Protein AF-A6RD49-F1 (afdb_monomer_lite)

pLDDT: mean 77.17, std 14.94, range [28.48, 92.69]

Secondary structure (DSSP, 8-state):
---------EEE-TTS-EEE-S--S----S----------SS--SSB--EEEEEGGGTEEEE---SEEHHHHHTS---HHHHHHHHHHHHHHHHHHHTTTEEE-S-GGGEEEEEEEETTEEEEEEEEE--GGGEEE--TT--B-SS--S-TTT--HHHHTT--B-HHHHHHHHHHHHHHTT-

Foldseek 3Di:
DDPPDQDQDWAQWPVRDIDRPPDDPDDDDDDDQPPDPPPLPDPLQAAWDFPTARVVVRDTHTDDFDFFLLVVLVDPADPVVNVVQLVSNVSQLVSCVVQQKAQLEARRQKGWHWDDDPVGIDTDHIHGHDCSLIDRAPPPGFQAQALGYDPVQFDPCSVVSHGHGSVRNVSSSVVSVVVSVD

Radius of gyration: 17.36 Å; chains: 1; bounding box: 38×44×42 Å

Structure (mmCIF, N/CA/C/O backbone):
data_AF-A6RD49-F1
#
_entry.id   AF-A6RD49-F1
#
loop_
_atom_site.group_PDB
_atom_site.id
_atom_site.type_symbol
_atom_site.label_atom_id
_atom_site.label_alt_id
_atom_site.label_comp_id
_atom_site.label_asym_id
_atom_site.label_entity_id
_atom_site.label_seq_id
_atom_site.pdbx_PDB_ins_code
_atom_site.Cartn_x
_atom_site.Cartn_y
_atom_site.Cartn_z
_atom_site.occupancy
_atom_site.B_iso_or_equiv
_atom_site.auth_seq_id
_atom_site.auth_comp_id
_atom_site.auth_asym_id
_atom_site.auth_atom_id
_atom_site.pdbx_PDB_model_num
ATOM 1 N N . MET A 1 1 ? 15.664 5.907 16.364 1.00 28.48 1 MET A N 1
ATOM 2 C CA . MET A 1 1 ? 14.551 6.775 16.795 1.00 28.48 1 MET A CA 1
ATOM 3 C C . MET A 1 1 ? 15.019 8.213 16.658 1.00 28.48 1 MET A C 1
ATOM 5 O O . MET A 1 1 ? 15.858 8.626 17.443 1.00 28.48 1 MET A O 1
ATOM 9 N N . SER A 1 2 ? 14.578 8.924 15.618 1.00 32.56 2 SER A N 1
ATOM 10 C CA . SER A 1 2 ? 14.779 10.373 15.499 1.00 32.56 2 SER A CA 1
ATOM 11 C C . SER A 1 2 ? 13.457 11.027 15.876 1.00 32.56 2 SER A C 1
ATOM 13 O O . SER A 1 2 ? 12.439 10.765 15.238 1.00 32.56 2 SER A O 1
ATOM 15 N N . THR A 1 3 ? 13.439 11.796 16.959 1.00 38.47 3 THR A N 1
ATOM 16 C CA . THR A 1 3 ? 12.305 12.655 17.301 1.00 38.47 3 THR A CA 1
ATOM 17 C C . THR A 1 3 ? 12.355 13.855 16.363 1.00 38.47 3 THR A C 1
ATOM 19 O O . THR A 1 3 ? 13.017 14.847 16.665 1.00 38.47 3 THR A O 1
ATOM 22 N N . ALA A 1 4 ? 11.728 13.737 15.191 1.00 44.12 4 ALA A N 1
ATOM 23 C CA . ALA A 1 4 ? 11.610 14.856 14.264 1.00 44.12 4 ALA A CA 1
ATOM 24 C C . ALA A 1 4 ? 10.888 16.021 14.963 1.00 44.12 4 ALA A C 1
ATOM 26 O O . ALA A 1 4 ? 9.855 15.830 15.610 1.00 44.12 4 ALA A O 1
ATOM 27 N N . HIS A 1 5 ? 11.466 17.218 14.867 1.00 45.50 5 HIS A N 1
ATOM 28 C CA . HIS A 1 5 ? 10.909 18.446 15.425 1.00 45.50 5 HIS A CA 1
ATOM 29 C C . HIS A 1 5 ? 9.512 18.696 14.837 1.00 45.50 5 HIS A C 1
ATOM 31 O O . HIS A 1 5 ? 9.370 18.858 13.626 1.00 45.50 5 HIS A O 1
ATOM 37 N N . VAL A 1 6 ? 8.485 18.763 15.688 1.00 51.31 6 VAL A N 1
ATOM 38 C CA . VAL A 1 6 ? 7.162 19.260 15.286 1.00 51.31 6 VAL A CA 1
ATOM 39 C C . VAL A 1 6 ? 7.309 20.754 15.002 1.00 51.31 6 VAL A C 1
ATOM 41 O O . VAL A 1 6 ? 7.510 21.553 15.918 1.00 51.31 6 VAL A O 1
ATOM 44 N N . ASP A 1 7 ? 7.272 21.127 13.727 1.00 60.69 7 ASP A N 1
ATOM 45 C CA . ASP A 1 7 ? 7.274 22.523 13.305 1.00 60.69 7 ASP A CA 1
ATOM 46 C C . ASP A 1 7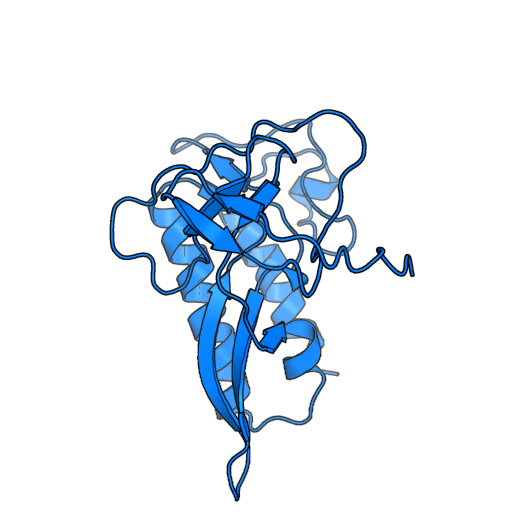 ? 5.850 23.078 13.427 1.00 60.69 7 ASP A C 1
ATOM 48 O O . ASP A 1 7 ? 4.936 22.663 12.717 1.00 60.69 7 ASP A O 1
ATOM 52 N N . SER A 1 8 ? 5.646 24.008 14.359 1.00 58.88 8 SER A N 1
ATOM 53 C CA . SER A 1 8 ? 4.338 24.600 14.654 1.00 58.88 8 SER A CA 1
ATOM 54 C C . SER A 1 8 ? 3.881 25.647 13.631 1.00 58.88 8 SER A C 1
ATOM 56 O O . SER A 1 8 ? 2.818 26.242 13.821 1.00 58.88 8 SER A O 1
ATOM 58 N N . ARG A 1 9 ? 4.661 25.888 12.570 1.00 73.94 9 ARG A N 1
ATOM 59 C CA . ARG A 1 9 ? 4.349 26.852 11.508 1.00 73.94 9 ARG A CA 1
ATOM 60 C C . ARG A 1 9 ? 3.241 26.349 10.583 1.00 73.94 9 ARG A C 1
ATOM 62 O O . ARG A 1 9 ? 3.127 25.156 10.309 1.00 73.94 9 ARG A O 1
ATOM 69 N N . GLU A 1 10 ? 2.457 27.294 10.073 1.00 79.50 10 GLU A N 1
ATOM 70 C CA . GLU A 1 10 ? 1.487 27.041 9.010 1.00 79.50 10 GLU A CA 1
ATOM 71 C C . GLU A 1 10 ? 2.170 27.046 7.639 1.00 79.50 10 GLU A C 1
ATOM 73 O O . GLU A 1 10 ? 3.027 27.884 7.338 1.00 79.50 10 GLU A O 1
ATOM 78 N N . TYR A 1 11 ? 1.763 26.099 6.803 1.00 82.19 11 TYR A N 1
ATOM 79 C CA . TYR A 1 11 ? 2.259 25.890 5.453 1.00 82.19 11 TYR A CA 1
ATOM 80 C C . TYR A 1 11 ? 1.119 25.972 4.451 1.00 82.19 11 TYR A C 1
ATOM 82 O O . TYR A 1 11 ? 0.034 25.467 4.708 1.00 82.19 11 TYR A O 1
ATOM 90 N N . ILE A 1 12 ? 1.382 26.564 3.290 1.00 83.44 12 ILE A N 1
ATOM 91 C CA . ILE A 1 12 ? 0.412 26.647 2.197 1.00 83.44 12 ILE A CA 1
ATOM 92 C C . ILE A 1 12 ? 0.822 25.625 1.142 1.00 83.44 12 ILE A C 1
ATOM 94 O O . ILE A 1 12 ? 1.949 25.690 0.637 1.00 83.44 12 ILE A O 1
ATOM 98 N N . GLY A 1 13 ? -0.066 24.676 0.850 1.00 83.12 13 GLY A N 1
ATOM 99 C CA . GLY A 1 13 ? 0.134 23.722 -0.239 1.00 83.12 13 GLY A CA 1
ATOM 100 C C . GLY A 1 13 ? -0.171 24.326 -1.610 1.00 83.12 13 GLY A C 1
ATOM 101 O O . GLY A 1 13 ? -0.740 25.415 -1.708 1.00 83.12 13 GLY A O 1
ATOM 102 N N . GLU A 1 14 ? 0.175 23.620 -2.684 1.00 85.00 14 GLU A N 1
ATOM 103 C CA . GLU A 1 14 ? -0.130 24.042 -4.060 1.00 85.00 14 GLU A CA 1
ATOM 104 C C . GLU A 1 14 ? -1.629 24.206 -4.311 1.00 85.00 14 GLU A C 1
ATOM 106 O O . GLU A 1 14 ? -2.032 25.068 -5.091 1.00 85.00 14 GLU A O 1
ATOM 111 N N . SER A 1 15 ? -2.471 23.446 -3.606 1.00 83.69 15 SER A N 1
ATOM 112 C CA . SER A 1 15 ? -3.926 23.624 -3.674 1.00 83.69 15 SER A CA 1
ATOM 113 C C . SER A 1 15 ? -4.440 24.908 -3.001 1.00 83.69 15 SER A C 1
ATOM 115 O O . SER A 1 15 ? -5.628 25.212 -3.093 1.00 83.69 15 SER A O 1
ATOM 117 N N . GLY A 1 16 ? -3.578 25.656 -2.301 1.00 84.88 16 GLY A N 1
ATOM 118 C CA . GLY A 1 16 ? -3.944 26.838 -1.514 1.00 84.88 16 GLY A CA 1
ATOM 119 C C . GLY A 1 16 ? -4.483 26.523 -0.113 1.00 84.88 16 GLY A C 1
ATOM 120 O O . GLY A 1 16 ? -4.853 27.439 0.619 1.00 84.88 16 GLY A O 1
ATOM 121 N N . ARG A 1 17 ? -4.527 25.243 0.282 1.00 84.25 17 ARG A N 1
ATOM 122 C CA . ARG A 1 17 ? -4.908 24.813 1.635 1.00 84.25 17 ARG A CA 1
ATOM 123 C C . ARG A 1 17 ? -3.796 25.097 2.646 1.00 84.25 17 ARG A C 1
ATOM 125 O O . ARG A 1 17 ? -2.613 24.966 2.332 1.00 84.25 17 ARG A O 1
ATOM 132 N N . ASN A 1 18 ? -4.202 25.445 3.866 1.00 84.31 18 ASN A N 1
ATOM 133 C CA . ASN A 1 18 ? -3.300 25.634 4.999 1.00 84.31 18 ASN A CA 1
ATOM 134 C C . ASN A 1 18 ? -3.107 24.311 5.747 1.00 84.31 18 ASN A C 1
ATOM 136 O O . ASN A 1 18 ? -4.080 23.629 6.069 1.00 84.31 18 ASN A O 1
ATOM 140 N N . TYR A 1 19 ? -1.859 23.984 6.064 1.00 78.50 19 TYR A N 1
ATOM 141 C CA . TYR A 1 19 ? -1.466 22.787 6.794 1.00 78.50 19 TYR A CA 1
ATOM 142 C C . TYR A 1 19 ? -0.627 23.152 8.007 1.00 78.50 19 TYR A C 1
ATOM 144 O O . TYR A 1 19 ? 0.263 24.000 7.938 1.00 78.50 19 TYR A O 1
ATOM 152 N N . LYS A 1 20 ? -0.862 22.434 9.101 1.00 81.44 20 LYS A N 1
ATOM 153 C CA . LYS A 1 20 ? 0.042 22.373 10.244 1.00 81.44 20 LYS A CA 1
ATOM 154 C C . LYS A 1 20 ? 0.641 20.976 10.281 1.00 81.44 20 LYS A C 1
ATOM 156 O O . LYS A 1 20 ? -0.092 19.991 10.241 1.00 81.44 20 LYS A O 1
ATOM 161 N N . ILE A 1 21 ? 1.966 20.883 10.314 1.00 75.00 21 ILE A N 1
ATOM 162 C CA . ILE A 1 21 ? 2.641 19.585 10.301 1.00 75.00 21 ILE A CA 1
ATOM 163 C C . ILE A 1 21 ? 2.615 19.025 11.720 1.00 75.00 21 ILE A C 1
ATOM 165 O O . ILE A 1 21 ? 3.417 19.406 12.567 1.00 75.00 21 ILE A O 1
ATOM 169 N N . GLU A 1 22 ? 1.679 18.119 11.986 1.00 68.31 22 GLU A N 1
ATOM 170 C CA . GLU A 1 22 ? 1.592 17.445 13.287 1.00 68.31 22 GLU A CA 1
ATOM 171 C C . GLU A 1 22 ? 2.636 16.336 13.428 1.00 68.31 22 GLU A C 1
ATOM 173 O O . GLU A 1 22 ? 3.177 16.115 14.512 1.00 68.31 22 GLU A O 1
ATOM 178 N N . ARG A 1 23 ? 2.945 15.647 12.324 1.00 65.50 23 ARG A N 1
ATOM 179 C CA . ARG A 1 23 ? 3.899 14.540 12.301 1.00 65.50 23 ARG A CA 1
ATOM 180 C C . ARG A 1 23 ? 4.570 14.416 10.939 1.00 65.50 23 ARG A C 1
ATOM 182 O O . ARG A 1 23 ? 3.897 14.327 9.917 1.00 65.50 23 ARG A O 1
ATOM 189 N N . VAL A 1 24 ? 5.898 14.337 10.940 1.00 64.19 24 VAL A N 1
ATOM 190 C CA . VAL A 1 24 ? 6.678 13.916 9.770 1.00 64.19 24 VAL A CA 1
ATOM 191 C C . VAL A 1 24 ? 6.728 12.390 9.777 1.00 64.19 24 VAL A C 1
ATOM 193 O O . VAL A 1 24 ? 7.222 11.791 10.732 1.00 64.19 24 VAL A O 1
ATOM 196 N N . LEU A 1 25 ? 6.153 11.758 8.751 1.00 62.16 25 LEU A N 1
ATOM 197 C CA . LEU A 1 25 ? 6.120 10.295 8.641 1.00 62.16 25 LEU A CA 1
ATOM 198 C C . LEU A 1 25 ? 7.476 9.731 8.198 1.00 62.16 25 LEU A C 1
ATOM 200 O O . LEU A 1 25 ? 7.885 8.681 8.687 1.00 62.16 25 LEU A O 1
ATOM 204 N N . GLN A 1 26 ? 8.172 10.453 7.318 1.00 61.22 26 GLN A N 1
ATOM 205 C CA . GLN A 1 26 ? 9.466 10.075 6.764 1.00 61.22 26 GLN A CA 1
ATOM 206 C C . GLN A 1 26 ? 10.224 11.326 6.308 1.00 61.22 26 GLN A C 1
ATOM 208 O O . GLN A 1 26 ? 9.621 12.274 5.809 1.00 61.22 26 GLN A O 1
ATOM 213 N N . GLU A 1 27 ? 11.539 11.328 6.512 1.00 62.22 27 GLU A N 1
ATOM 214 C CA . GLU A 1 27 ? 12.449 12.401 6.111 1.00 62.22 27 GLU A CA 1
ATOM 215 C C . GLU A 1 27 ? 13.650 11.768 5.399 1.00 62.22 27 GLU A C 1
ATOM 217 O O . GLU A 1 27 ? 14.355 10.945 5.988 1.00 62.22 27 GLU A O 1
ATOM 222 N N . GLU A 1 28 ? 13.875 12.130 4.135 1.00 61.69 28 GLU A N 1
ATOM 223 C CA . GLU A 1 28 ? 15.059 11.724 3.372 1.00 61.69 28 GLU A CA 1
ATOM 224 C C . GLU A 1 28 ? 16.000 12.917 3.189 1.00 61.69 28 GLU A C 1
ATOM 226 O O . GLU A 1 28 ? 15.583 14.009 2.805 1.00 61.69 28 GLU A O 1
ATOM 231 N N . THR A 1 29 ? 17.291 12.716 3.462 1.00 55.09 29 THR A N 1
ATOM 232 C CA . THR A 1 29 ? 18.288 13.797 3.497 1.00 55.09 29 THR A CA 1
ATOM 233 C C . THR A 1 29 ? 19.164 13.898 2.242 1.00 55.09 29 THR A C 1
ATOM 235 O O . THR A 1 29 ? 19.955 14.835 2.146 1.00 55.09 29 THR A O 1
ATOM 238 N N . LEU A 1 30 ? 19.052 12.985 1.263 1.00 48.94 30 LEU A N 1
ATOM 239 C CA . LEU A 1 30 ? 19.937 12.919 0.083 1.00 48.94 30 LEU A CA 1
ATOM 240 C C . LEU A 1 30 ? 19.276 12.246 -1.135 1.00 48.94 30 LEU A C 1
ATOM 242 O O . LEU A 1 30 ? 18.608 11.232 -0.961 1.00 48.94 30 LEU A O 1
ATOM 246 N N . PRO A 1 31 ? 19.699 12.634 -2.358 1.00 45.44 31 PRO A N 1
ATOM 247 C CA . PRO A 1 31 ? 19.039 13.661 -3.172 1.00 45.44 31 PRO A CA 1
ATOM 248 C C . PRO A 1 31 ? 17.574 13.294 -3.492 1.00 45.44 31 PRO A C 1
ATOM 250 O O . PRO A 1 31 ? 17.230 12.116 -3.440 1.00 45.44 31 PRO A O 1
ATOM 253 N N . PRO A 1 32 ? 16.716 14.264 -3.872 1.00 46.12 32 PRO A N 1
ATOM 254 C CA . PRO A 1 32 ? 15.314 13.990 -4.168 1.00 46.12 32 PRO A CA 1
ATOM 255 C C . PRO A 1 32 ? 15.218 12.927 -5.263 1.00 46.12 32 PRO A C 1
ATOM 257 O O . PRO A 1 32 ? 15.536 13.170 -6.430 1.00 46.12 32 PRO A O 1
ATOM 260 N N . ARG A 1 33 ? 14.798 11.721 -4.875 1.00 47.44 33 ARG A N 1
ATOM 261 C CA . ARG A 1 33 ? 14.311 10.734 -5.828 1.00 47.44 33 ARG A CA 1
ATOM 262 C C . ARG A 1 33 ? 13.125 11.370 -6.542 1.00 47.44 33 ARG A C 1
ATOM 264 O O . ARG A 1 33 ? 12.324 12.074 -5.928 1.00 47.44 33 ARG A O 1
ATOM 271 N N . TRP A 1 34 ? 13.035 11.170 -7.852 1.00 39.25 34 TRP A N 1
ATOM 272 C CA . TRP A 1 34 ? 11.869 11.601 -8.612 1.00 39.25 34 TRP A CA 1
ATOM 273 C C . TRP A 1 34 ? 10.665 10.788 -8.132 1.00 39.25 34 TRP A C 1
ATOM 275 O O . TRP A 1 34 ? 10.422 9.691 -8.624 1.00 39.25 34 TRP A O 1
ATOM 285 N N . VAL A 1 35 ? 9.926 11.311 -7.155 1.00 44.25 35 VAL A N 1
ATOM 286 C CA . VAL A 1 35 ? 8.632 10.761 -6.748 1.00 44.25 35 VAL A CA 1
ATOM 287 C C . VAL A 1 35 ? 7.611 11.264 -7.762 1.00 44.25 35 VAL A C 1
ATOM 289 O O . VAL A 1 35 ? 6.960 12.293 -7.590 1.00 44.25 35 VAL A O 1
ATOM 292 N N . GLY A 1 36 ? 7.549 10.575 -8.897 1.00 38.03 36 GLY A N 1
ATOM 293 C CA . GLY A 1 36 ? 6.496 10.776 -9.877 1.00 38.03 36 GLY A CA 1
ATOM 294 C C . GLY A 1 36 ? 5.241 10.074 -9.386 1.00 38.03 36 GLY A C 1
ATOM 295 O O . GLY A 1 36 ? 5.160 8.851 -9.451 1.00 38.03 36 GLY A O 1
ATOM 296 N N . LEU A 1 37 ? 4.249 10.829 -8.909 1.00 41.22 37 LEU A N 1
ATOM 297 C CA . LEU A 1 37 ? 2.921 10.267 -8.699 1.00 41.22 37 LEU A CA 1
ATOM 298 C C . LEU A 1 37 ? 2.313 10.030 -10.089 1.00 41.22 37 LEU A C 1
ATOM 300 O O . LEU A 1 37 ? 1.744 10.941 -10.696 1.00 41.22 37 LEU A O 1
ATOM 304 N N . ALA A 1 38 ? 2.465 8.821 -10.631 1.00 42.47 38 ALA A N 1
ATOM 305 C CA . ALA A 1 38 ? 1.617 8.396 -11.731 1.00 42.47 38 ALA A CA 1
ATOM 306 C C . ALA A 1 38 ? 0.175 8.550 -11.228 1.00 42.47 38 ALA A C 1
ATOM 308 O O . ALA A 1 38 ? -0.192 7.961 -10.210 1.00 42.47 38 ALA A O 1
ATOM 309 N N . ARG A 1 39 ? -0.634 9.406 -11.868 1.00 45.94 39 ARG A N 1
ATOM 310 C CA . ARG A 1 39 ? -2.074 9.431 -11.586 1.00 45.94 39 ARG A CA 1
ATOM 311 C C . ARG A 1 39 ? -2.580 8.031 -11.894 1.00 45.94 39 ARG A C 1
ATOM 313 O O . ARG A 1 39 ? -2.739 7.707 -13.071 1.00 45.94 39 ARG A O 1
ATOM 320 N N . LEU A 1 40 ? -2.807 7.225 -10.856 1.00 53.50 40 LEU A N 1
ATOM 321 C CA . LEU A 1 40 ? -3.528 5.968 -10.991 1.00 53.50 40 LEU A CA 1
ATOM 322 C C . LEU A 1 40 ? -4.814 6.300 -11.748 1.00 53.50 40 LEU A C 1
ATOM 324 O O . LEU A 1 40 ? -5.587 7.173 -11.342 1.00 53.50 40 LEU A O 1
ATOM 328 N N . ARG A 1 41 ? -4.975 5.714 -12.935 1.00 48.16 41 ARG A N 1
ATOM 329 C CA . ARG A 1 41 ? -6.130 5.989 -13.785 1.00 48.16 41 ARG A CA 1
ATOM 330 C C . ARG A 1 41 ? -7.335 5.288 -13.166 1.00 48.16 41 ARG A C 1
ATOM 332 O O . ARG A 1 41 ? -7.504 4.091 -13.345 1.00 48.16 41 ARG A O 1
ATOM 339 N N . GLY A 1 42 ? -8.163 6.040 -12.445 1.00 51.75 42 GLY A N 1
ATOM 340 C CA . GLY A 1 42 ? -9.376 5.534 -11.799 1.00 51.75 42 GLY A CA 1
ATOM 341 C C . GLY A 1 42 ? -9.449 5.900 -10.319 1.00 51.75 42 GLY A C 1
ATOM 342 O O . GLY A 1 42 ? -8.543 6.516 -9.762 1.00 51.75 42 GLY A O 1
ATOM 343 N N . SER A 1 43 ? -10.558 5.547 -9.679 1.00 57.88 43 SER A N 1
ATOM 344 C CA . SER A 1 43 ? -10.726 5.667 -8.234 1.00 57.88 43 SER A CA 1
ATOM 345 C C . SER A 1 43 ? -9.915 4.571 -7.533 1.00 57.88 43 SER A C 1
ATOM 347 O O . SER A 1 43 ? -10.433 3.482 -7.295 1.00 57.88 43 SER A O 1
ATOM 349 N N . ALA A 1 44 ? -8.638 4.834 -7.256 1.00 68.94 44 ALA A N 1
ATOM 350 C CA . ALA A 1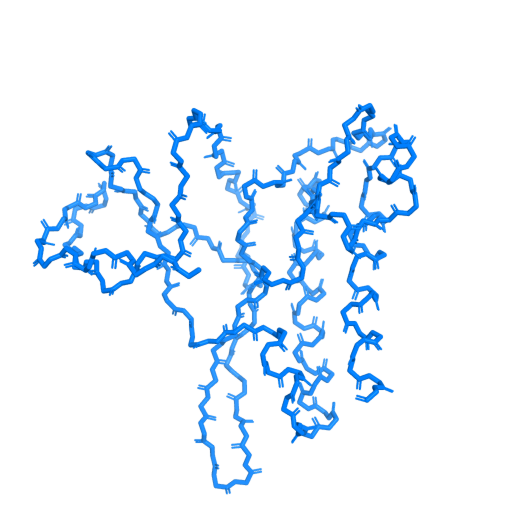 44 ? -7.827 3.969 -6.404 1.00 68.94 44 ALA A CA 1
ATOM 351 C C . ALA A 1 44 ? -8.321 4.116 -4.959 1.00 68.94 44 ALA A C 1
ATOM 353 O O . ALA A 1 44 ? -8.158 5.172 -4.344 1.00 68.94 44 ALA A O 1
ATOM 354 N N . TYR A 1 45 ? -9.001 3.092 -4.446 1.00 83.25 45 TYR A N 1
ATOM 355 C CA . TYR A 1 45 ? -9.575 3.120 -3.098 1.00 83.25 45 TYR A CA 1
ATOM 356 C C . TYR A 1 45 ? -8.615 2.523 -2.067 1.00 83.25 45 TYR A C 1
ATOM 358 O O . TYR A 1 45 ? -8.666 2.900 -0.892 1.00 83.25 45 TYR A O 1
ATOM 366 N N . HIS A 1 46 ? -7.717 1.641 -2.516 1.00 89.31 46 HIS A N 1
ATOM 367 C CA . HIS A 1 46 ? -6.787 0.892 -1.676 1.00 89.31 46 HIS A CA 1
ATOM 368 C C . HIS A 1 46 ? -5.336 1.344 -1.866 1.00 89.31 46 HIS A C 1
ATOM 370 O O . HIS A 1 46 ? -4.432 0.714 -1.322 1.00 89.31 46 HIS A O 1
ATOM 376 N N . VAL A 1 47 ? -5.097 2.445 -2.587 1.00 86.44 47 VAL A N 1
ATOM 377 C CA . VAL A 1 47 ? -3.792 3.113 -2.679 1.00 86.44 47 VAL A CA 1
ATOM 378 C C . VAL A 1 47 ? -3.894 4.537 -2.134 1.00 86.44 47 VAL A C 1
ATOM 380 O O . VAL A 1 47 ? -4.783 5.307 -2.495 1.00 86.44 47 VAL A O 1
ATOM 383 N N . ARG A 1 48 ? -2.969 4.905 -1.248 1.00 85.06 48 ARG A N 1
ATOM 384 C CA . ARG A 1 48 ? -2.901 6.213 -0.598 1.00 85.06 48 ARG A CA 1
ATOM 385 C C . ARG A 1 48 ? -2.273 7.226 -1.550 1.00 85.06 48 ARG A C 1
ATOM 387 O O . ARG A 1 48 ? -1.061 7.241 -1.761 1.00 85.06 48 ARG A O 1
ATOM 394 N N . LEU A 1 49 ? -3.106 8.097 -2.106 1.00 80.81 49 LEU A N 1
ATOM 395 C CA . LEU A 1 49 ? -2.672 9.147 -3.023 1.00 80.81 49 LEU A CA 1
A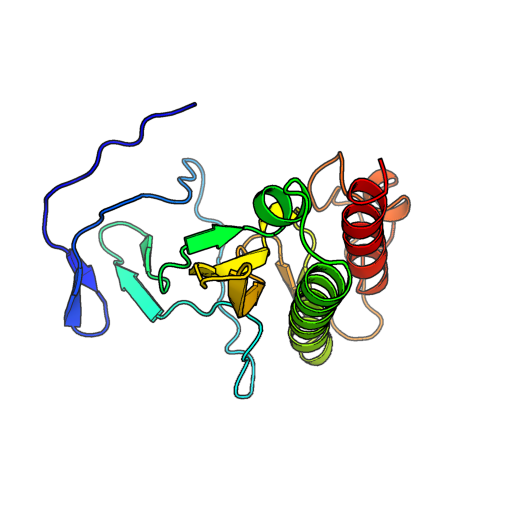TOM 396 C C . LEU A 1 49 ? -2.240 10.417 -2.284 1.00 80.81 49 LEU A C 1
ATOM 398 O O . LEU A 1 49 ? -2.792 10.782 -1.242 1.00 80.81 49 LEU A O 1
ATOM 402 N N . CYS A 1 50 ? -1.262 11.112 -2.865 1.00 80.88 50 CYS A N 1
ATOM 403 C CA . CYS A 1 50 ? -0.869 12.441 -2.419 1.00 80.88 50 CYS A CA 1
ATOM 404 C C . CYS A 1 50 ? -2.025 13.428 -2.639 1.00 80.88 50 CYS A C 1
ATOM 406 O O . CYS A 1 50 ? -2.610 13.489 -3.720 1.00 80.88 50 CYS A O 1
ATOM 408 N N . GLN A 1 51 ? -2.362 14.179 -1.593 1.00 82.88 51 GLN A N 1
ATOM 409 C CA . GLN A 1 51 ? -3.460 15.145 -1.567 1.00 82.88 51 GLN A CA 1
ATOM 410 C C . GLN A 1 51 ? -3.011 16.554 -1.961 1.00 82.88 51 GLN A C 1
ATOM 412 O O . GLN A 1 51 ? -3.829 17.352 -2.422 1.00 82.88 51 GLN A O 1
ATOM 417 N N . ASP A 1 52 ? -1.739 16.879 -1.727 1.00 82.56 52 ASP A N 1
ATOM 418 C CA . ASP A 1 52 ? -1.156 18.191 -1.999 1.00 82.56 52 ASP A CA 1
ATOM 419 C C . ASP A 1 52 ? 0.372 18.137 -1.931 1.00 82.56 52 ASP A C 1
ATOM 421 O O . ASP A 1 52 ? 0.940 17.200 -1.374 1.00 82.56 52 ASP A O 1
ATOM 425 N N . THR A 1 53 ? 1.050 19.173 -2.408 1.00 85.62 53 THR A N 1
ATOM 426 C CA . THR A 1 53 ? 2.490 19.343 -2.187 1.00 85.62 53 THR A CA 1
ATOM 427 C C . THR A 1 53 ? 2.768 20.675 -1.499 1.00 85.62 53 THR A C 1
ATOM 429 O O . THR A 1 53 ? 2.011 21.633 -1.635 1.00 85.62 53 THR A O 1
ATOM 432 N N . ILE A 1 54 ? 3.861 20.752 -0.739 1.00 82.31 54 ILE A N 1
ATOM 433 C CA . ILE A 1 54 ? 4.405 21.994 -0.178 1.00 82.31 54 ILE A CA 1
ATOM 434 C C . ILE A 1 54 ? 5.806 22.176 -0.786 1.00 82.31 54 ILE A C 1
ATOM 436 O O . ILE A 1 54 ? 6.806 21.757 -0.188 1.00 82.31 54 ILE A O 1
ATOM 440 N N . PRO A 1 55 ? 5.917 22.804 -1.976 1.00 78.69 55 PRO A N 1
ATOM 441 C CA . PRO A 1 55 ? 7.170 22.873 -2.731 1.00 78.69 55 PRO A CA 1
ATOM 442 C C . PRO A 1 55 ? 8.304 23.558 -1.967 1.00 78.69 55 PRO A C 1
ATOM 444 O O . PRO A 1 55 ? 9.449 23.126 -2.033 1.00 78.69 55 PRO A O 1
ATOM 447 N N . LYS A 1 56 ? 7.986 24.579 -1.154 1.00 78.12 56 LYS A N 1
ATOM 448 C CA . LYS A 1 56 ? 8.964 25.297 -0.308 1.00 78.12 56 LYS A CA 1
ATOM 449 C C . LYS A 1 56 ? 9.707 24.393 0.684 1.00 78.12 56 LYS A C 1
ATOM 451 O O . LYS A 1 56 ? 10.726 24.808 1.230 1.00 78.12 56 LYS A O 1
ATOM 456 N N . LYS A 1 57 ? 9.170 23.206 0.962 1.00 74.94 57 LYS A N 1
ATOM 457 C CA . LYS A 1 57 ? 9.735 22.207 1.872 1.00 74.94 57 LYS A CA 1
ATOM 458 C C . LYS A 1 57 ? 10.030 20.880 1.174 1.00 74.94 57 LYS A C 1
ATOM 460 O O . LYS A 1 57 ? 10.394 19.937 1.864 1.00 74.94 57 LYS A O 1
ATOM 465 N N . SER A 1 58 ? 9.857 20.800 -0.150 1.00 78.88 58 SER A N 1
ATOM 466 C CA . SER A 1 58 ? 9.944 19.546 -0.912 1.00 78.88 58 SER A CA 1
ATOM 467 C C . SER A 1 58 ? 9.102 18.428 -0.284 1.00 78.88 58 SER A C 1
ATOM 469 O O . SER A 1 58 ? 9.570 17.306 -0.121 1.00 78.88 58 SER A O 1
ATOM 471 N N . MET A 1 59 ? 7.877 18.757 0.136 1.00 76.81 59 MET A N 1
ATOM 472 C CA . MET A 1 59 ? 7.043 17.869 0.945 1.00 76.81 59 MET A CA 1
ATOM 473 C C . MET A 1 59 ? 5.776 17.456 0.204 1.00 76.81 59 MET A C 1
ATOM 475 O O . MET A 1 59 ? 5.111 18.285 -0.415 1.00 76.81 59 MET A O 1
ATOM 479 N N . PHE A 1 60 ? 5.417 16.182 0.332 1.00 80.69 60 PHE A N 1
ATOM 480 C CA . PHE A 1 60 ? 4.131 15.643 -0.093 1.00 80.69 60 PHE A CA 1
ATOM 481 C C . PHE A 1 60 ? 3.182 15.567 1.101 1.00 80.69 60 PHE A C 1
ATOM 483 O O . PHE A 1 60 ? 3.561 15.132 2.189 1.00 80.69 60 PHE A O 1
ATOM 490 N N . VAL A 1 61 ? 1.939 15.981 0.891 1.00 79.12 61 VAL A N 1
ATOM 491 C CA . VAL A 1 61 ? 0.868 15.910 1.879 1.00 79.12 61 VAL A CA 1
ATOM 492 C C . VAL A 1 61 ? -0.013 14.718 1.552 1.00 79.12 61 VAL A C 1
ATOM 494 O O . VAL A 1 61 ? -0.457 14.541 0.417 1.00 79.12 61 VAL A O 1
ATOM 497 N N . PHE A 1 62 ? -0.294 13.910 2.564 1.00 82.00 62 PHE A N 1
ATOM 498 C CA . PHE A 1 62 ? -1.170 12.752 2.471 1.00 82.00 62 PHE A CA 1
ATOM 499 C C . PHE A 1 62 ? -2.226 12.823 3.570 1.00 82.00 62 PHE A C 1
ATOM 501 O O . PHE A 1 62 ? -1.970 13.368 4.644 1.00 82.00 62 PHE A O 1
ATOM 508 N N . GLU A 1 63 ? -3.389 12.220 3.329 1.00 82.19 63 GLU A N 1
ATOM 509 C CA . GLU A 1 63 ? -4.380 12.001 4.386 1.00 82.19 63 GLU A CA 1
ATOM 510 C C . GLU A 1 63 ? -3.762 11.143 5.495 1.00 82.19 63 GLU A C 1
ATOM 512 O O . GLU A 1 63 ? -3.038 10.191 5.200 1.00 82.19 63 GLU A O 1
ATOM 517 N N . TYR A 1 64 ? -3.983 11.504 6.756 1.00 80.31 64 TYR A N 1
ATOM 518 C CA . TYR A 1 64 ? -3.482 10.749 7.901 1.00 80.31 64 TYR A CA 1
ATOM 519 C C . TYR A 1 64 ? -4.316 9.479 8.108 1.00 80.31 64 TYR A C 1
ATOM 521 O O . TYR A 1 64 ? -5.538 9.536 8.050 1.00 80.31 64 TYR A O 1
ATOM 529 N N . LEU A 1 65 ? -3.655 8.349 8.372 1.00 82.62 65 LEU A N 1
ATOM 530 C CA . LEU A 1 65 ? -4.303 7.100 8.777 1.00 82.62 65 LEU A CA 1
ATOM 531 C C . LEU A 1 65 ? -3.776 6.698 10.156 1.00 82.62 65 LEU A C 1
ATOM 533 O O . LEU A 1 65 ? -2.597 6.907 10.456 1.00 82.62 65 LEU A O 1
ATOM 537 N N . ALA A 1 66 ? -4.660 6.142 10.982 1.00 82.75 66 ALA A N 1
ATOM 538 C CA . ALA A 1 66 ? -4.421 5.934 12.405 1.00 82.75 66 ALA A CA 1
ATOM 539 C C . ALA A 1 66 ? -3.292 4.940 12.722 1.00 82.75 66 ALA A C 1
ATOM 541 O O . ALA A 1 66 ? -2.618 5.089 13.743 1.00 82.75 66 ALA A O 1
ATOM 542 N N . ASP A 1 67 ? -3.092 3.925 11.879 1.00 83.75 67 ASP A N 1
ATOM 543 C CA . ASP A 1 67 ? -2.189 2.810 12.160 1.00 83.75 67 ASP A CA 1
ATOM 544 C C . ASP A 1 67 ? -1.577 2.209 10.876 1.00 83.75 67 ASP A C 1
ATOM 546 O O . ASP A 1 67 ? -1.810 2.686 9.764 1.00 83.75 67 ASP A O 1
ATOM 550 N N . HIS A 1 68 ? -0.775 1.153 11.019 1.00 84.88 68 HIS A N 1
ATOM 551 C CA . HIS A 1 68 ? -0.219 0.366 9.916 1.00 84.88 68 HIS A CA 1
ATOM 552 C C . HIS A 1 68 ? -0.424 -1.135 10.148 1.00 84.88 68 HIS A C 1
ATOM 554 O O . HIS A 1 68 ? -0.470 -1.601 11.288 1.00 84.88 68 HIS A O 1
ATOM 560 N N . VAL A 1 69 ? -0.540 -1.906 9.060 1.00 80.56 69 VAL A N 1
ATOM 561 C CA . VAL A 1 69 ? -0.946 -3.325 9.100 1.00 80.56 69 VAL A CA 1
ATOM 562 C C . VAL A 1 69 ? -0.051 -4.152 10.013 1.00 80.56 69 VAL A C 1
ATOM 564 O O . VAL A 1 69 ? -0.582 -4.914 10.808 1.00 80.56 69 VAL A O 1
ATOM 567 N N . LEU A 1 70 ? 1.274 -3.962 9.974 1.00 77.12 70 LEU A N 1
ATOM 568 C CA . LEU A 1 70 ? 2.204 -4.744 10.800 1.00 77.12 70 LEU A CA 1
ATOM 569 C C . LEU A 1 70 ? 1.941 -4.584 12.307 1.00 77.12 70 LEU A C 1
ATOM 571 O O . LEU A 1 70 ? 2.038 -5.556 13.045 1.00 77.12 70 LEU A O 1
ATOM 575 N N . HIS A 1 71 ? 1.577 -3.385 12.762 1.00 80.19 71 HIS A N 1
ATOM 576 C CA . HIS A 1 71 ? 1.244 -3.150 14.167 1.00 80.19 71 HIS A CA 1
ATOM 577 C C . HIS A 1 71 ? -0.136 -3.709 14.540 1.00 80.19 71 HIS A C 1
ATOM 579 O O . HIS A 1 71 ? -0.346 -4.124 15.677 1.00 80.19 71 HIS A O 1
ATOM 585 N N . LEU A 1 72 ? -1.078 -3.744 13.594 1.00 76.94 72 LEU A N 1
ATOM 586 C CA . LEU A 1 72 ? -2.412 -4.302 13.814 1.00 76.94 72 LEU A CA 1
ATOM 587 C C . LEU A 1 72 ? -2.430 -5.831 13.827 1.00 76.94 72 LEU A C 1
ATOM 589 O O . LEU A 1 72 ? -3.081 -6.388 14.698 1.00 76.94 72 LEU A O 1
ATOM 593 N N . VAL A 1 73 ? -1.715 -6.501 12.920 1.00 70.38 73 VAL A N 1
ATOM 594 C CA . VAL A 1 73 ? -1.649 -7.979 12.889 1.00 70.38 73 VAL A CA 1
ATOM 595 C C . VAL A 1 73 ? -0.853 -8.553 14.063 1.00 70.38 73 VAL A C 1
ATOM 597 O O . VAL A 1 73 ? -1.061 -9.683 14.459 1.00 70.38 73 VAL A O 1
ATOM 600 N N . GLN A 1 74 ? 0.015 -7.755 14.691 1.00 71.94 74 GLN A N 1
ATOM 601 C CA . GLN A 1 74 ? 0.657 -8.127 15.958 1.00 71.94 74 GLN A CA 1
ATOM 602 C C . GLN A 1 74 ? -0.292 -8.068 17.167 1.00 71.94 74 GLN A C 1
ATOM 604 O O . GLN A 1 74 ? 0.093 -8.458 18.269 1.00 71.94 74 GLN A O 1
ATOM 609 N N . LYS A 1 75 ? -1.510 -7.542 16.998 1.00 74.12 75 LYS A N 1
ATOM 610 C CA . LYS A 1 75 ? -2.557 -7.598 18.020 1.00 74.12 75 LYS A CA 1
ATOM 611 C C . LYS A 1 75 ? -3.382 -8.861 17.800 1.00 74.12 75 LYS A C 1
ATOM 613 O O . LYS A 1 75 ? -3.605 -9.260 16.664 1.00 74.12 75 LYS A O 1
ATOM 618 N N . ASP A 1 76 ? -3.897 -9.428 18.887 1.00 79.44 76 ASP A N 1
ATOM 619 C CA . ASP A 1 76 ? -4.815 -10.571 18.850 1.00 79.44 76 ASP A CA 1
ATOM 620 C C . ASP A 1 76 ? -6.185 -10.133 18.294 1.00 79.44 76 ASP A C 1
ATOM 622 O O . ASP A 1 76 ? -7.117 -9.789 19.028 1.00 79.44 76 ASP A O 1
ATOM 626 N N . LEU A 1 77 ? -6.260 -10.000 16.967 1.00 85.06 77 LEU A N 1
ATOM 627 C CA . LEU A 1 77 ? -7.455 -9.599 16.238 1.00 85.06 77 LEU A CA 1
ATOM 628 C C . LEU A 1 77 ? -8.279 -10.830 15.851 1.00 85.06 77 LEU A C 1
ATOM 630 O O . LEU A 1 77 ? -7.723 -11.874 15.509 1.00 85.06 77 LEU A O 1
ATOM 634 N N . PRO A 1 78 ? -9.619 -10.714 15.800 1.00 87.81 78 PRO A N 1
ATOM 635 C CA . PRO A 1 78 ? -10.447 -11.776 1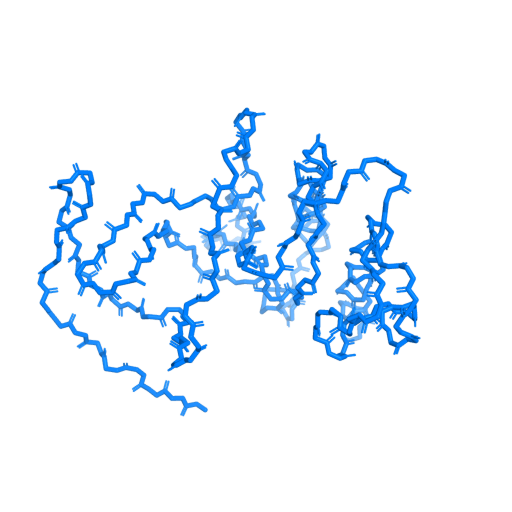5.252 1.00 87.81 78 PRO A CA 1
ATOM 636 C C . PRO A 1 78 ? -9.995 -12.149 13.837 1.00 87.81 78 PRO A C 1
ATOM 638 O O . PRO A 1 78 ? -9.793 -11.270 12.998 1.00 87.81 78 PRO A O 1
ATOM 641 N N . LEU A 1 79 ? -9.922 -13.449 13.544 1.00 86.81 79 LEU A N 1
ATOM 642 C CA . LEU A 1 79 ? -9.457 -13.972 12.253 1.00 86.81 79 LEU A CA 1
ATOM 643 C C . LEU A 1 79 ? -10.138 -13.306 11.044 1.00 86.81 79 LEU A C 1
ATOM 645 O O . LEU A 1 79 ? -9.497 -13.018 10.034 1.00 86.81 79 LEU A O 1
ATOM 649 N N . GLU A 1 80 ? -11.442 -13.045 11.134 1.00 89.06 80 GLU A N 1
ATOM 650 C CA . GLU A 1 80 ? -12.195 -12.389 10.061 1.00 89.06 80 GLU A CA 1
ATOM 651 C C . GLU A 1 80 ? -11.765 -10.929 9.843 1.00 89.06 80 GLU A C 1
ATOM 653 O O . GLU A 1 80 ? -11.726 -10.456 8.704 1.00 89.06 80 GLU A O 1
ATOM 658 N N . THR A 1 81 ? -11.358 -10.232 10.906 1.00 89.38 81 THR A N 1
ATOM 659 C CA . THR A 1 81 ? -10.769 -8.891 10.825 1.00 89.38 81 THR A CA 1
ATOM 660 C C . THR A 1 81 ? -9.414 -8.944 10.132 1.00 89.38 81 THR A C 1
ATOM 662 O O . THR A 1 81 ? -9.183 -8.171 9.200 1.00 89.38 81 THR A O 1
ATOM 665 N N . THR A 1 82 ? -8.545 -9.888 10.504 1.00 87.50 82 THR A N 1
ATOM 666 C CA . THR A 1 82 ? -7.232 -10.036 9.863 1.00 87.50 82 THR A CA 1
ATOM 667 C C . THR A 1 82 ? -7.365 -10.383 8.381 1.00 87.50 82 THR A C 1
ATOM 669 O O . THR A 1 82 ? -6.760 -9.726 7.533 1.00 87.50 82 THR A O 1
ATOM 672 N N . LYS A 1 83 ? -8.253 -11.322 8.024 1.00 88.69 83 LYS A N 1
ATOM 673 C CA . LYS A 1 83 ? -8.564 -11.637 6.618 1.00 88.69 83 LYS A CA 1
ATOM 674 C C . LYS A 1 83 ? -9.049 -10.418 5.844 1.00 88.69 83 LYS A C 1
ATOM 676 O O . LYS A 1 83 ? -8.655 -10.242 4.692 1.00 88.69 83 LYS A O 1
ATOM 681 N N . ARG A 1 84 ? -9.900 -9.580 6.447 1.00 91.69 84 ARG A N 1
ATOM 682 C CA . ARG A 1 84 ? -10.366 -8.340 5.816 1.00 91.69 84 ARG A CA 1
ATOM 683 C C . ARG A 1 84 ? -9.200 -7.395 5.533 1.00 91.69 84 ARG A C 1
ATOM 685 O O . ARG A 1 84 ? -9.088 -6.922 4.406 1.00 91.69 84 ARG A O 1
ATOM 692 N N . ILE A 1 85 ? -8.322 -7.176 6.513 1.00 90.06 85 ILE A N 1
ATOM 693 C CA . ILE A 1 85 ? -7.145 -6.310 6.360 1.00 90.06 85 ILE A CA 1
ATOM 694 C C . ILE A 1 85 ? -6.241 -6.818 5.232 1.00 90.06 85 ILE A C 1
ATOM 696 O O . ILE A 1 85 ? -5.892 -6.058 4.330 1.00 90.06 85 ILE A O 1
ATOM 700 N N . LEU A 1 86 ? -5.906 -8.111 5.245 1.00 89.50 86 LEU A N 1
ATOM 701 C CA . LEU A 1 86 ? -5.050 -8.733 4.233 1.00 89.50 86 LEU A CA 1
ATOM 702 C C . LEU A 1 86 ? -5.684 -8.694 2.834 1.00 89.50 86 LEU A C 1
ATOM 704 O O . LEU A 1 86 ? -4.993 -8.458 1.844 1.00 89.50 86 LEU A O 1
ATOM 708 N N . LYS A 1 87 ? -7.005 -8.876 2.738 1.00 91.94 87 LYS A N 1
ATOM 709 C CA . LYS A 1 87 ? -7.743 -8.770 1.474 1.00 91.94 87 LYS A CA 1
ATOM 710 C C . LYS A 1 87 ? -7.704 -7.354 0.905 1.00 91.94 87 LYS A C 1
ATOM 712 O O . LYS A 1 87 ? -7.499 -7.197 -0.296 1.00 91.94 87 LYS A O 1
ATOM 717 N N . ASP A 1 88 ? -7.899 -6.339 1.739 1.00 92.31 88 ASP A N 1
ATOM 718 C CA . ASP A 1 88 ? -7.867 -4.942 1.298 1.00 92.31 88 ASP A CA 1
ATOM 719 C C . ASP A 1 88 ? -6.434 -4.496 0.949 1.00 92.31 88 ASP A C 1
ATOM 721 O O . ASP A 1 88 ? -6.232 -3.792 -0.039 1.00 92.31 88 ASP A O 1
ATOM 725 N N . ALA A 1 89 ? -5.419 -5.009 1.652 1.00 90.25 89 ALA A N 1
ATOM 726 C CA . ALA A 1 89 ? -4.015 -4.837 1.276 1.00 90.25 89 ALA A CA 1
ATOM 727 C C . ALA A 1 89 ? -3.692 -5.456 -0.104 1.00 90.25 89 ALA A C 1
ATOM 729 O O . ALA A 1 89 ? -3.081 -4.801 -0.949 1.00 90.25 89 ALA A O 1
ATOM 730 N N . LEU A 1 90 ? -4.166 -6.680 -0.383 1.00 91.06 90 LEU A N 1
ATOM 731 C CA . LEU A 1 90 ? -4.030 -7.312 -1.706 1.00 91.06 90 LEU A CA 1
ATOM 732 C C . LEU A 1 90 ? -4.723 -6.519 -2.816 1.00 91.06 90 LEU A C 1
ATOM 734 O O . LEU A 1 90 ? -4.204 -6.454 -3.928 1.00 91.06 90 LEU A O 1
ATOM 738 N N . ARG A 1 91 ? -5.878 -5.905 -2.529 1.00 92.69 91 ARG A N 1
ATOM 739 C CA . ARG A 1 91 ? -6.557 -5.017 -3.484 1.00 92.69 91 ARG A CA 1
ATOM 740 C C . ARG A 1 91 ? -5.700 -3.801 -3.827 1.00 92.69 91 ARG A C 1
ATOM 742 O O . ARG A 1 91 ? -5.644 -3.442 -4.995 1.00 92.69 91 ARG A O 1
ATOM 749 N N . GLY A 1 92 ? -4.985 -3.230 -2.857 1.00 90.12 92 GLY A N 1
ATOM 750 C CA . GLY A 1 92 ? -4.017 -2.158 -3.112 1.00 90.12 92 GLY A CA 1
ATOM 751 C C . GLY A 1 92 ? -2.884 -2.589 -4.048 1.00 90.12 92 GLY A C 1
ATOM 752 O O . GLY A 1 92 ? -2.557 -1.868 -4.986 1.00 90.12 92 GLY A O 1
ATOM 753 N N . ILE A 1 93 ? -2.331 -3.793 -3.849 1.00 90.19 93 ILE A N 1
ATOM 754 C CA . ILE A 1 93 ? -1.318 -4.359 -4.761 1.00 90.19 93 ILE A CA 1
ATOM 755 C C . ILE A 1 93 ? -1.907 -4.553 -6.166 1.00 90.19 93 ILE A C 1
ATOM 757 O O . ILE A 1 93 ? -1.279 -4.172 -7.151 1.00 90.19 93 ILE A O 1
ATOM 761 N N . ALA A 1 94 ? -3.119 -5.106 -6.263 1.00 91.44 94 ALA A N 1
ATOM 762 C CA . ALA A 1 94 ? -3.797 -5.307 -7.541 1.00 91.44 94 ALA A CA 1
ATOM 763 C C . ALA A 1 94 ? -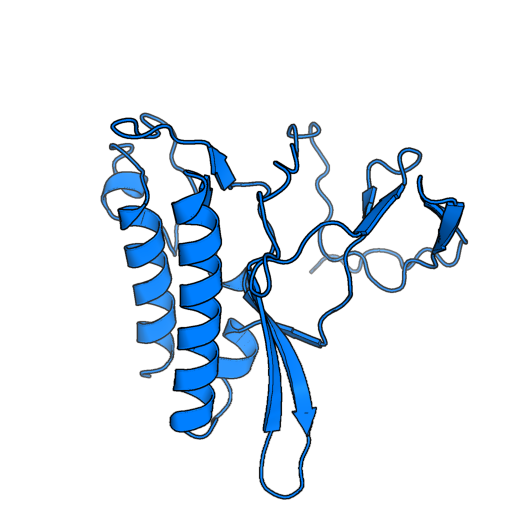4.031 -3.979 -8.287 1.00 91.44 94 ALA A C 1
ATOM 765 O O . ALA A 1 94 ? -3.753 -3.903 -9.478 1.00 91.44 94 ALA A O 1
ATOM 766 N N . GLU A 1 95 ? -4.446 -2.918 -7.584 1.00 90.75 95 GLU A N 1
ATOM 767 C CA . GLU A 1 95 ? -4.631 -1.577 -8.163 1.00 90.75 95 GLU A CA 1
ATOM 768 C C . GLU A 1 95 ? -3.327 -1.005 -8.760 1.00 90.75 95 GLU A C 1
ATOM 770 O O . GLU A 1 95 ? -3.372 -0.354 -9.805 1.00 90.75 95 GLU A O 1
ATOM 775 N N . LEU A 1 96 ? -2.162 -1.262 -8.147 1.00 88.19 96 LEU A N 1
ATOM 776 C CA . LEU A 1 96 ? -0.866 -0.900 -8.741 1.00 88.19 96 LEU A CA 1
ATOM 777 C C . LEU A 1 96 ? -0.528 -1.773 -9.951 1.00 88.19 96 LEU A C 1
ATOM 779 O O . LEU A 1 96 ? -0.101 -1.266 -10.990 1.00 88.19 96 LEU A O 1
ATOM 783 N N . HIS A 1 97 ? -0.740 -3.085 -9.833 1.00 90.38 97 HIS A N 1
ATOM 784 C CA . HIS A 1 97 ? -0.432 -4.046 -10.890 1.00 90.38 97 HIS A CA 1
ATOM 785 C C . HIS A 1 97 ? -1.269 -3.808 -12.147 1.00 90.38 97 HIS A C 1
ATOM 787 O O . HIS A 1 97 ? -0.751 -4.007 -13.245 1.00 90.38 97 HIS A O 1
ATOM 793 N N . ASP A 1 98 ? -2.508 -3.341 -12.018 1.00 90.06 98 ASP A N 1
ATOM 794 C CA . ASP A 1 98 ? -3.368 -2.954 -13.146 1.00 90.06 98 ASP A CA 1
ATOM 795 C C . ASP A 1 98 ? -2.818 -1.752 -13.933 1.00 90.06 98 ASP A C 1
ATOM 797 O O . ASP A 1 98 ? -3.189 -1.538 -15.086 1.00 90.06 98 ASP A O 1
ATOM 801 N N . GLN A 1 99 ? -1.920 -0.974 -13.324 1.00 86.19 99 GLN A N 1
ATOM 802 C CA . GLN A 1 99 ? -1.230 0.163 -13.938 1.00 86.19 99 GLN A CA 1
ATOM 803 C C . GLN A 1 99 ? 0.237 -0.152 -14.251 1.00 86.19 99 GLN A C 1
ATOM 805 O O . GLN A 1 99 ? 1.016 0.766 -14.483 1.00 86.19 99 GLN A O 1
ATOM 810 N N . ASP A 1 100 ? 0.622 -1.433 -14.222 1.00 87.94 100 ASP A N 1
ATOM 811 C CA . ASP A 1 100 ? 1.996 -1.892 -14.445 1.00 87.94 100 ASP A CA 1
ATOM 812 C C . ASP A 1 100 ? 3.020 -1.328 -13.441 1.00 87.94 100 ASP A C 1
ATOM 814 O O . ASP A 1 100 ? 4.226 -1.348 -13.674 1.00 87.94 100 ASP A O 1
ATOM 818 N N . ILE A 1 101 ? 2.551 -0.904 -12.266 1.00 86.62 101 ILE A N 1
ATOM 819 C CA . ILE A 1 101 ? 3.401 -0.431 -11.177 1.00 86.62 101 ILE A CA 1
ATOM 820 C C . ILE A 1 101 ? 3.722 -1.605 -10.250 1.00 86.62 101 ILE A C 1
ATOM 822 O O . ILE A 1 101 ? 2.826 -2.292 -9.763 1.00 86.62 101 ILE A O 1
ATOM 826 N N . VAL A 1 102 ? 5.009 -1.823 -9.988 1.00 85.69 102 VAL A N 1
ATOM 827 C CA . VAL A 1 102 ? 5.512 -2.835 -9.052 1.00 85.69 102 VAL A CA 1
ATOM 828 C C . VAL A 1 102 ? 6.027 -2.150 -7.798 1.00 85.69 102 VAL A C 1
ATOM 830 O O . VAL A 1 102 ? 6.879 -1.259 -7.857 1.00 85.69 102 VAL A O 1
ATOM 833 N N . ASN A 1 103 ? 5.498 -2.580 -6.660 1.00 77.94 103 ASN A N 1
ATOM 834 C CA . ASN A 1 103 ? 5.781 -2.044 -5.345 1.00 77.94 103 ASN A CA 1
ATOM 835 C C . ASN A 1 103 ? 6.946 -2.808 -4.709 1.00 77.94 103 ASN A C 1
ATOM 837 O O . ASN A 1 103 ? 6.768 -3.732 -3.921 1.00 77.94 103 ASN A O 1
ATOM 841 N N . THR A 1 104 ? 8.172 -2.374 -4.997 1.00 70.56 104 THR A N 1
ATOM 842 C CA . THR A 1 104 ? 9.371 -3.046 -4.474 1.00 70.56 104 THR A CA 1
ATOM 843 C C . THR A 1 104 ? 9.635 -2.781 -2.980 1.00 70.56 104 THR A C 1
ATOM 845 O O . THR A 1 104 ? 10.727 -3.057 -2.506 1.00 70.56 104 THR A O 1
ATOM 848 N N . GLY A 1 105 ? 8.678 -2.235 -2.222 1.00 64.31 105 GLY A N 1
ATOM 849 C CA . GLY A 1 105 ? 8.850 -1.726 -0.854 1.00 64.31 105 GLY A CA 1
ATOM 850 C C . GLY A 1 105 ? 8.740 -2.754 0.288 1.00 64.31 105 GLY A C 1
ATOM 851 O O . GLY A 1 105 ? 8.792 -3.967 0.102 1.00 64.31 105 GLY A O 1
ATOM 852 N N . ARG A 1 106 ? 8.611 -2.253 1.527 1.00 66.12 106 ARG A N 1
ATOM 853 C CA . ARG A 1 106 ? 8.413 -3.047 2.764 1.00 66.12 106 ARG A CA 1
ATOM 854 C C . ARG A 1 106 ? 6.935 -3.254 3.090 1.00 66.12 106 ARG A C 1
ATOM 856 O O . ARG A 1 106 ? 6.150 -2.367 2.835 1.00 66.12 106 ARG A O 1
ATOM 863 N N . PRO A 1 107 ? 6.546 -4.275 3.858 1.00 56.44 107 PRO A N 1
ATOM 864 C CA . PRO A 1 107 ? 5.177 -4.448 4.362 1.00 56.44 107 PRO A CA 1
ATOM 865 C C . PRO A 1 107 ? 4.587 -3.329 5.213 1.00 56.44 107 PRO A C 1
ATOM 867 O O . PRO A 1 107 ? 3.369 -3.223 5.322 1.00 56.44 107 PRO A O 1
ATOM 870 N N . THR A 1 108 ? 5.419 -2.495 5.841 1.00 58.19 108 THR A N 1
ATOM 871 C CA . THR A 1 108 ? 4.957 -1.356 6.654 1.00 58.19 108 THR A CA 1
ATOM 872 C C . THR A 1 108 ? 4.262 -0.268 5.830 1.00 58.19 108 THR A C 1
ATOM 874 O O . THR A 1 108 ? 3.769 0.697 6.399 1.00 58.19 108 THR A O 1
ATOM 877 N N . ILE A 1 109 ? 4.216 -0.430 4.508 1.00 74.56 109 ILE A N 1
ATOM 878 C CA . ILE A 1 109 ? 3.573 0.463 3.543 1.00 74.56 109 ILE A CA 1
ATOM 879 C C . ILE A 1 109 ? 2.038 0.455 3.625 1.00 74.56 109 ILE A C 1
ATOM 881 O O . ILE A 1 109 ? 1.407 1.361 3.093 1.00 74.56 109 ILE A O 1
ATOM 885 N N . PHE A 1 110 ? 1.407 -0.545 4.254 1.00 85.50 110 PHE A N 1
ATOM 886 C CA . PHE A 1 110 ? -0.053 -0.581 4.373 1.00 85.50 110 PHE A CA 1
ATOM 887 C C . PHE A 1 110 ? -0.519 0.177 5.611 1.00 85.50 110 PHE A C 1
ATOM 889 O O . PHE A 1 110 ? -0.274 -0.237 6.746 1.00 85.50 110 PHE A O 1
ATOM 896 N N . PHE A 1 111 ? -1.236 1.265 5.378 1.00 87.75 111 PHE A N 1
ATOM 897 C CA . PHE A 1 111 ? -1.853 2.095 6.396 1.00 87.75 111 PHE A CA 1
ATOM 898 C C . PHE A 1 111 ? -3.289 1.647 6.647 1.00 87.75 111 PHE A C 1
ATOM 900 O O . PHE A 1 111 ? -3.989 1.233 5.723 1.00 87.75 111 PHE A O 1
ATOM 907 N N . VAL A 1 112 ? -3.734 1.744 7.894 1.00 88.69 112 VAL A N 1
ATOM 908 C CA . VAL A 1 112 ? -5.072 1.327 8.309 1.00 88.69 112 VAL A CA 1
ATOM 909 C C . VAL A 1 112 ? -5.722 2.438 9.105 1.00 88.69 112 VAL A C 1
ATOM 911 O O . VAL A 1 112 ? -5.103 3.019 9.995 1.00 88.69 112 VAL A O 1
ATOM 914 N N . ASP A 1 113 ? -6.988 2.688 8.806 1.00 89.81 113 ASP A N 1
ATOM 915 C CA . ASP A 1 113 ? -7.855 3.478 9.665 1.00 89.81 113 ASP A CA 1
ATOM 916 C C . ASP A 1 113 ? -8.877 2.564 10.335 1.00 89.81 113 ASP A C 1
ATOM 918 O O . ASP A 1 113 ? -9.434 1.654 9.702 1.00 89.81 113 ASP A O 1
ATOM 922 N N . TRP A 1 114 ? -9.082 2.768 11.630 1.00 89.94 114 TRP A N 1
ATOM 923 C CA . TRP A 1 114 ? -9.928 1.904 12.436 1.00 89.94 114 TRP A CA 1
ATOM 924 C C . TRP A 1 114 ? -10.536 2.651 13.617 1.00 89.94 114 TRP A C 1
ATOM 926 O O . TRP A 1 114 ? -9.962 3.599 14.148 1.00 89.94 114 TRP A O 1
ATOM 936 N N . GLN A 1 115 ? -11.691 2.168 14.067 1.00 88.81 115 GLN A N 1
ATOM 937 C CA . GLN A 1 115 ? -12.366 2.665 15.260 1.00 88.81 115 GLN A CA 1
ATOM 938 C C . GLN A 1 115 ? -12.543 1.549 16.286 1.00 88.81 115 GLN A C 1
ATOM 940 O O . GLN A 1 115 ? -12.874 0.413 15.936 1.00 88.81 115 GLN A O 1
ATOM 945 N N . ALA A 1 116 ? -12.361 1.877 17.564 1.00 86.25 116 ALA A N 1
ATOM 946 C CA . ALA A 1 116 ? -12.720 0.977 18.651 1.00 86.25 116 ALA A CA 1
ATOM 947 C C . ALA A 1 116 ? -14.247 0.836 18.735 1.00 86.25 116 ALA A C 1
ATOM 949 O O . ALA A 1 116 ? -14.979 1.827 18.712 1.00 86.25 116 ALA A O 1
ATOM 950 N N . GLN A 1 117 ? -14.728 -0.394 18.870 1.00 85.88 117 GLN A N 1
ATOM 951 C CA . GLN A 1 117 ? -16.125 -0.714 19.144 1.00 85.88 117 GLN A CA 1
ATOM 952 C C . GLN A 1 117 ? -16.237 -1.517 20.442 1.00 85.88 117 GLN A C 1
ATOM 954 O O . GLN A 1 117 ? -15.237 -1.981 20.985 1.00 85.88 117 GLN A O 1
ATOM 959 N N . LYS A 1 118 ? -17.467 -1.684 20.950 1.00 81.81 118 LYS A N 1
ATOM 960 C CA . LYS A 1 118 ? -17.722 -2.416 22.204 1.00 81.81 118 LYS A CA 1
ATOM 961 C C . LYS A 1 118 ? -17.136 -3.833 22.197 1.00 81.81 118 LYS A C 1
ATOM 963 O O . LYS A 1 118 ? -16.614 -4.250 23.222 1.00 81.81 118 LYS A O 1
ATOM 968 N N . ASP A 1 119 ? -17.158 -4.499 21.042 1.00 77.88 119 ASP A N 1
ATOM 969 C CA . ASP A 1 119 ? -16.747 -5.900 20.889 1.00 77.88 119 ASP A CA 1
ATOM 970 C C . ASP A 1 119 ? -15.564 -6.081 19.915 1.00 77.88 119 ASP A C 1
ATOM 972 O O . ASP A 1 119 ? -15.421 -7.129 19.288 1.00 77.88 119 ASP A O 1
ATOM 976 N N . GLY A 1 120 ? -14.713 -5.060 19.745 1.00 81.69 120 GLY A N 1
ATOM 977 C CA . GLY A 1 120 ? -13.499 -5.176 18.930 1.00 81.69 120 GLY A CA 1
ATOM 978 C C . GLY A 1 120 ? -13.142 -3.906 18.171 1.00 81.69 120 GLY A C 1
ATOM 979 O O . GLY A 1 120 ? -13.245 -2.798 18.696 1.00 81.69 120 GLY A O 1
ATOM 980 N N . ILE A 1 121 ? -12.703 -4.068 16.924 1.00 88.44 121 ILE A N 1
ATOM 981 C CA . ILE A 1 121 ? -12.330 -2.954 16.049 1.00 88.44 121 ILE A CA 1
ATOM 982 C C . ILE A 1 121 ? -13.129 -2.993 14.750 1.00 88.44 121 ILE A C 1
ATOM 984 O O . ILE A 1 121 ? -13.346 -4.054 14.165 1.00 88.44 121 ILE A O 1
ATOM 988 N N . LEU A 1 122 ? -13.533 -1.819 14.277 1.00 89.69 122 LEU A N 1
ATOM 989 C CA . LEU A 1 122 ? -14.051 -1.633 12.932 1.00 89.69 122 LEU A CA 1
ATOM 990 C C . LEU A 1 122 ? -12.929 -1.096 12.055 1.00 89.69 122 LEU A C 1
ATOM 992 O O . LEU A 1 122 ? -12.461 0.016 12.268 1.00 89.69 122 LEU A O 1
ATOM 996 N N . ILE A 1 123 ? -12.539 -1.869 11.046 1.00 91.75 123 ILE A N 1
ATOM 997 C CA . ILE A 1 123 ? -11.659 -1.379 9.984 1.00 91.75 123 ILE A CA 1
ATOM 998 C C . ILE A 1 123 ? -12.479 -0.470 9.071 1.00 91.75 123 ILE A C 1
ATOM 1000 O O . ILE A 1 123 ? -13.533 -0.884 8.580 1.00 91.75 123 ILE A O 1
ATOM 1004 N N . GLU A 1 124 ? -12.019 0.752 8.838 1.00 91.44 124 GLU A N 1
ATOM 1005 C CA . GLU A 1 124 ? -12.665 1.675 7.901 1.00 91.44 124 GLU A CA 1
ATOM 1006 C C . GLU A 1 124 ? -12.054 1.555 6.514 1.00 91.44 124 GLU A C 1
ATOM 1008 O O . GLU A 1 124 ? -12.768 1.356 5.532 1.00 91.44 124 GLU A O 1
ATOM 1013 N N . ARG A 1 125 ? -10.723 1.624 6.446 1.00 90.81 125 ARG A N 1
ATOM 1014 C CA . ARG A 1 125 ? -9.968 1.537 5.198 1.00 90.81 125 ARG A CA 1
ATOM 1015 C C . ARG A 1 125 ? -8.582 0.958 5.439 1.00 90.81 125 ARG A C 1
ATOM 1017 O O . ARG A 1 125 ? -7.984 1.170 6.492 1.00 90.81 125 ARG A O 1
ATOM 1024 N N . VAL A 1 126 ? -8.074 0.272 4.424 1.00 91.25 126 VAL A N 1
ATOM 1025 C CA . VAL A 1 126 ? -6.681 -0.167 4.330 1.00 91.25 126 VAL A CA 1
ATOM 1026 C C . VAL A 1 126 ? -6.137 0.360 3.015 1.00 91.25 126 VAL A C 1
ATOM 1028 O O . VAL A 1 126 ? -6.758 0.162 1.971 1.00 91.25 126 VAL A O 1
ATOM 1031 N N . GLN A 1 127 ? -5.009 1.062 3.069 1.00 90.38 127 GLN A N 1
ATOM 1032 C CA . GLN A 1 127 ? -4.414 1.693 1.899 1.00 90.38 127 GLN A CA 1
ATOM 1033 C C . GLN A 1 127 ? -2.918 1.420 1.812 1.00 90.38 127 GLN A C 1
ATOM 1035 O O . GLN A 1 127 ? -2.170 1.633 2.763 1.00 90.38 127 GLN A O 1
ATOM 1040 N N . LEU A 1 128 ? -2.485 0.994 0.633 1.00 87.75 128 LEU A N 1
ATOM 1041 C CA . LEU A 1 128 ? -1.096 0.885 0.224 1.00 87.75 128 LEU A CA 1
ATOM 1042 C C . LEU A 1 128 ? -0.506 2.287 0.035 1.00 87.75 128 LEU A C 1
ATOM 1044 O O . LEU A 1 128 ? -0.975 3.047 -0.804 1.00 87.75 128 LEU A O 1
ATOM 1048 N N . GLY A 1 129 ? 0.486 2.660 0.832 1.00 82.62 129 GLY A N 1
ATOM 1049 C CA . GLY A 1 129 ? 1.211 3.923 0.713 1.00 82.62 129 GLY A CA 1
ATOM 1050 C C . GLY A 1 129 ? 2.682 3.715 0.374 1.00 82.62 129 GLY A C 1
ATOM 1051 O O . GLY A 1 129 ? 3.073 2.635 -0.050 1.00 82.62 129 GLY A O 1
ATOM 1052 N N . ASP A 1 130 ? 3.476 4.769 0.583 1.00 75.75 130 ASP A N 1
ATOM 1053 C CA . ASP A 1 130 ? 4.944 4.721 0.499 1.00 75.75 130 ASP A CA 1
ATOM 1054 C C . ASP A 1 130 ? 5.452 4.145 -0.845 1.00 75.75 130 ASP A C 1
ATOM 1056 O O . ASP A 1 130 ? 6.196 3.172 -0.940 1.00 75.75 130 ASP A O 1
ATOM 1060 N N . LEU A 1 131 ? 4.969 4.768 -1.928 1.00 75.69 131 LEU A N 1
ATOM 1061 C CA . LEU A 1 131 ? 5.202 4.353 -3.316 1.00 75.69 131 LEU A CA 1
ATOM 1062 C C . LEU A 1 131 ? 6.547 4.838 -3.890 1.00 75.69 131 LEU A C 1
ATOM 1064 O O . LEU A 1 131 ? 6.772 4.744 -5.092 1.00 75.69 131 LEU A O 1
ATOM 1068 N N . GLU A 1 132 ? 7.444 5.385 -3.073 1.00 72.50 132 GLU A N 1
ATOM 1069 C CA . GLU A 1 132 ? 8.712 5.988 -3.522 1.00 72.50 132 GLU A CA 1
ATOM 1070 C C . GLU A 1 132 ? 9.706 4.974 -4.114 1.00 72.50 132 GLU A C 1
ATOM 1072 O O . GLU A 1 132 ? 10.511 5.314 -4.983 1.00 72.50 132 GLU A O 1
ATOM 1077 N N . ASP A 1 133 ? 9.620 3.718 -3.670 1.00 73.00 133 ASP A N 1
ATOM 1078 C CA . ASP A 1 133 ? 10.364 2.580 -4.215 1.00 73.00 133 ASP A CA 1
ATOM 1079 C C . ASP A 1 133 ? 9.567 1.829 -5.299 1.00 73.00 133 ASP A C 1
ATOM 1081 O O . ASP A 1 133 ? 10.028 0.808 -5.822 1.00 73.00 133 ASP A O 1
ATOM 1085 N N . SER A 1 134 ? 8.370 2.308 -5.653 1.00 79.88 134 SER A N 1
ATOM 1086 C CA . SER A 1 134 ? 7.593 1.720 -6.742 1.00 79.88 134 SER A CA 1
ATOM 1087 C C . SER A 1 134 ? 8.166 2.108 -8.099 1.00 79.88 134 SER A C 1
ATOM 1089 O O . SER A 1 134 ? 8.764 3.170 -8.277 1.00 79.88 134 SER A O 1
ATOM 1091 N N . ALA A 1 135 ? 7.975 1.236 -9.080 1.00 82.50 135 ALA A N 1
ATOM 1092 C CA . ALA A 1 135 ? 8.445 1.458 -10.436 1.00 82.50 135 ALA A CA 1
ATOM 1093 C C . ALA A 1 135 ? 7.383 1.041 -11.447 1.00 82.50 135 ALA A C 1
ATOM 1095 O O . ALA A 1 135 ? 6.767 -0.012 -11.301 1.00 82.50 135 ALA A O 1
ATOM 1096 N N . ASP A 1 136 ? 7.218 1.855 -12.484 1.00 85.06 136 ASP A N 1
ATOM 1097 C CA . ASP A 1 136 ? 6.505 1.477 -13.701 1.00 85.06 136 ASP A CA 1
ATOM 1098 C C . ASP A 1 136 ? 7.354 0.436 -14.452 1.00 85.06 136 ASP A C 1
ATOM 1100 O O . ASP A 1 136 ? 8.502 0.702 -14.831 1.00 85.06 136 ASP A O 1
ATOM 1104 N N . ILE A 1 137 ? 6.824 -0.779 -14.578 1.00 84.38 137 ILE A N 1
ATOM 1105 C CA . ILE A 1 137 ? 7.443 -1.901 -15.279 1.00 84.38 137 ILE A CA 1
ATOM 1106 C C . ILE A 1 137 ? 6.503 -2.321 -16.409 1.00 84.38 137 ILE A C 1
ATOM 1108 O O . ILE A 1 137 ? 5.572 -3.094 -16.168 1.00 84.38 137 ILE A O 1
ATOM 1112 N N . PRO A 1 138 ? 6.781 -1.902 -17.656 1.00 84.94 138 PRO A N 1
ATOM 1113 C CA . PRO A 1 138 ? 5.956 -2.258 -18.797 1.00 84.94 138 PRO A CA 1
ATOM 1114 C C . PRO A 1 138 ? 5.762 -3.775 -18.931 1.00 84.94 138 PRO A C 1
ATOM 1116 O O . PRO A 1 138 ? 6.668 -4.547 -18.584 1.00 84.94 138 PRO A O 1
ATOM 1119 N N . PRO A 1 139 ? 4.638 -4.234 -19.508 1.00 86.69 139 PRO A 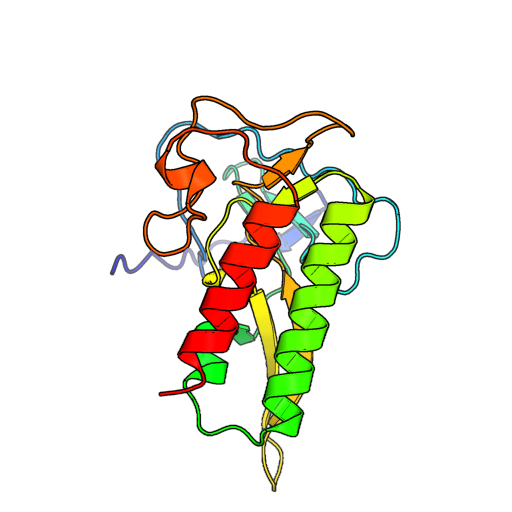N 1
ATOM 1120 C CA . PRO A 1 139 ? 4.381 -5.654 -19.702 1.00 86.69 139 PRO A CA 1
ATOM 1121 C C . PRO A 1 139 ? 5.550 -6.372 -20.391 1.00 86.69 139 PRO A C 1
ATOM 1123 O O . PRO A 1 139 ? 6.091 -5.906 -21.393 1.00 86.69 139 PRO A O 1
ATOM 1126 N N . GLY A 1 140 ? 5.956 -7.517 -19.837 1.00 87.88 140 GLY A N 1
ATOM 1127 C CA . GLY A 1 140 ? 7.097 -8.298 -20.330 1.00 87.88 140 GLY A CA 1
ATOM 1128 C C . GLY A 1 140 ? 8.478 -7.777 -19.911 1.00 87.88 140 GLY A C 1
ATOM 1129 O O . GLY A 1 140 ? 9.480 -8.391 -20.270 1.00 87.88 140 GLY A O 1
ATOM 1130 N N . SER A 1 141 ? 8.548 -6.690 -19.138 1.00 88.81 141 SER A N 1
ATOM 1131 C CA . SER A 1 141 ? 9.797 -6.146 -18.593 1.00 88.81 141 SER A CA 1
ATOM 1132 C C . SER A 1 141 ? 10.010 -6.548 -17.129 1.00 88.81 141 SER A C 1
ATOM 1134 O O . SER A 1 141 ? 9.114 -7.065 -16.459 1.00 88.81 141 SER A O 1
ATOM 1136 N N . ALA A 1 142 ? 11.225 -6.319 -16.629 1.00 87.50 142 ALA A N 1
ATOM 1137 C CA . ALA A 1 142 ? 11.587 -6.520 -15.230 1.00 87.50 142 ALA A CA 1
ATOM 1138 C C . ALA A 1 142 ? 12.710 -5.561 -14.823 1.00 87.50 142 ALA A C 1
ATOM 1140 O O . ALA A 1 142 ? 13.523 -5.149 -15.654 1.00 87.50 142 ALA A O 1
ATOM 1141 N N . ILE A 1 143 ? 12.795 -5.251 -13.532 1.00 83.62 143 ILE A N 1
ATOM 1142 C CA . ILE A 1 143 ? 13.954 -4.558 -12.965 1.00 83.62 143 ILE A CA 1
ATOM 1143 C C . ILE A 1 143 ? 15.077 -5.585 -12.807 1.00 83.62 143 ILE A C 1
ATOM 1145 O O . ILE A 1 143 ? 14.887 -6.612 -12.160 1.00 83.62 143 ILE A O 1
ATOM 1149 N N . ILE A 1 144 ? 16.251 -5.311 -13.377 1.00 81.94 144 ILE A N 1
ATOM 1150 C CA . ILE A 1 144 ? 17.423 -6.199 -13.321 1.00 81.94 144 ILE A CA 1
ATOM 1151 C C . ILE A 1 144 ? 18.612 -5.439 -12.729 1.00 81.94 144 ILE A C 1
ATOM 1153 O O . ILE A 1 144 ? 18.769 -4.237 -12.942 1.00 81.94 144 ILE A O 1
ATOM 1157 N N . GLY A 1 145 ? 19.469 -6.133 -11.974 1.00 71.81 145 GLY A N 1
ATOM 1158 C CA . GLY A 1 145 ? 20.742 -5.582 -11.491 1.00 71.81 145 GLY A CA 1
ATOM 1159 C C . GLY A 1 145 ? 20.637 -4.659 -10.270 1.00 71.81 145 GLY A C 1
ATOM 1160 O O . GLY A 1 145 ? 21.659 -4.367 -9.645 1.00 71.81 145 GLY A O 1
ATOM 1161 N N . LYS A 1 146 ? 19.424 -4.255 -9.870 1.00 72.25 146 LYS A N 1
ATOM 1162 C CA . LYS A 1 146 ? 19.145 -3.512 -8.632 1.00 72.25 146 LYS A CA 1
ATOM 1163 C C . LYS A 1 146 ? 18.641 -4.472 -7.552 1.00 72.25 146 LYS A C 1
ATOM 1165 O O . LYS A 1 146 ? 17.720 -5.243 -7.792 1.00 72.25 146 LYS A O 1
ATOM 1170 N N . GLN A 1 147 ? 19.196 -4.387 -6.341 1.00 65.50 147 GLN A N 1
ATOM 1171 C CA . GLN A 1 147 ? 18.602 -5.031 -5.160 1.00 65.50 147 GLN A CA 1
ATOM 1172 C C . GLN A 1 147 ? 17.443 -4.165 -4.665 1.00 65.50 147 GLN A C 1
ATOM 1174 O O . GLN A 1 147 ? 17.605 -3.365 -3.744 1.00 65.50 147 GLN A O 1
ATOM 1179 N N . ALA A 1 148 ? 16.311 -4.261 -5.357 1.00 66.62 148 ALA A N 1
ATOM 1180 C CA . ALA A 1 148 ? 15.116 -3.496 -5.037 1.00 66.62 148 ALA A CA 1
ATOM 1181 C C . ALA A 1 148 ? 14.542 -3.934 -3.678 1.00 66.62 148 ALA A C 1
ATOM 1183 O O . ALA A 1 148 ? 14.653 -5.099 -3.295 1.00 66.62 148 ALA A O 1
ATOM 1184 N N . GLY A 1 149 ? 13.989 -2.985 -2.928 1.00 69.25 149 GLY A N 1
ATOM 1185 C CA . GLY A 1 149 ? 13.331 -3.252 -1.656 1.00 69.25 149 GLY A CA 1
ATOM 1186 C C . GLY A 1 149 ? 14.204 -3.518 -0.449 1.00 69.25 149 GLY A C 1
ATOM 1187 O O . GLY A 1 149 ? 15.439 -3.497 -0.488 1.00 69.25 149 GLY A O 1
ATOM 1188 N N . ASN A 1 150 ? 13.532 -3.779 0.666 1.00 76.88 150 ASN A N 1
ATOM 1189 C CA . ASN A 1 150 ? 14.178 -4.039 1.941 1.00 76.88 150 ASN A CA 1
ATOM 1190 C C . ASN A 1 150 ? 14.667 -5.493 2.048 1.00 76.88 150 ASN A C 1
ATOM 1192 O O . ASN A 1 150 ? 13.887 -6.401 1.769 1.00 76.88 150 ASN A O 1
ATOM 1196 N N . PRO A 1 151 ? 15.906 -5.732 2.525 1.00 80.12 151 PRO A N 1
ATOM 1197 C CA . PRO A 1 151 ? 16.493 -7.070 2.578 1.00 80.12 151 PRO A CA 1
ATOM 1198 C C . PRO A 1 151 ? 15.640 -8.142 3.267 1.00 80.12 151 PRO A C 1
ATOM 1200 O O . PRO A 1 151 ? 15.656 -9.280 2.827 1.00 80.12 151 PRO A O 1
ATOM 1203 N N . VAL A 1 152 ? 14.880 -7.796 4.310 1.00 82.19 152 VAL A N 1
ATOM 1204 C CA . VAL A 1 152 ? 14.065 -8.765 5.069 1.00 82.19 152 VAL A CA 1
ATOM 1205 C C . VAL A 1 152 ? 12.873 -9.274 4.256 1.00 82.19 152 VAL A C 1
ATOM 1207 O O . VAL A 1 152 ? 12.412 -10.388 4.469 1.00 82.19 152 VAL A O 1
ATOM 1210 N N . TRP A 1 153 ? 12.389 -8.472 3.310 1.00 82.50 153 TRP A N 1
ATOM 1211 C CA . TRP A 1 153 ? 11.122 -8.713 2.617 1.00 82.50 153 TRP A CA 1
ATOM 1212 C C . TRP A 1 153 ? 11.287 -9.058 1.144 1.00 82.50 153 TRP A C 1
ATOM 1214 O O . TRP A 1 153 ? 10.315 -9.357 0.464 1.00 82.50 153 TRP A O 1
ATOM 1224 N N . ARG A 1 154 ? 12.522 -9.014 0.648 1.00 86.31 154 ARG A N 1
ATOM 1225 C CA . ARG A 1 154 ? 12.841 -9.296 -0.746 1.00 86.31 154 ARG A CA 1
ATOM 1226 C C . ARG A 1 154 ? 12.533 -10.738 -1.112 1.00 86.31 154 ARG A C 1
ATOM 1228 O O . ARG A 1 154 ? 12.909 -11.671 -0.402 1.00 86.31 154 ARG A O 1
ATOM 1235 N N . SER A 1 155 ? 12.012 -10.902 -2.318 1.00 88.12 155 SER A N 1
ATOM 1236 C CA . SER A 1 155 ? 11.968 -12.192 -2.990 1.00 88.12 155 SER A CA 1
ATOM 1237 C C . SER A 1 155 ? 13.366 -12.754 -3.297 1.00 88.12 155 SER A C 1
ATOM 1239 O O . SER A 1 155 ? 14.367 -12.017 -3.261 1.00 88.12 155 SER A O 1
ATOM 1241 N N . PRO A 1 156 ? 13.482 -14.066 -3.580 1.00 90.25 156 PRO A N 1
ATOM 1242 C CA . PRO A 1 156 ? 14.755 -14.691 -3.937 1.00 90.25 156 PRO A CA 1
ATOM 1243 C C . PRO A 1 156 ? 15.419 -14.039 -5.157 1.00 90.25 156 PRO A C 1
ATOM 1245 O O . PRO A 1 156 ? 16.627 -13.796 -5.153 1.00 90.25 156 PRO A O 1
ATOM 1248 N N . GLU A 1 157 ? 14.644 -13.688 -6.182 1.00 89.38 157 GLU A N 1
ATOM 1249 C CA . GLU A 1 157 ? 15.147 -13.005 -7.372 1.00 89.38 157 GLU A CA 1
ATOM 1250 C C . GLU A 1 157 ? 15.638 -11.585 -7.062 1.00 89.38 157 GLU A C 1
ATOM 1252 O O . GLU A 1 157 ? 16.708 -11.200 -7.536 1.00 89.38 157 GLU A O 1
ATOM 1257 N N . ALA A 1 158 ? 14.956 -10.840 -6.184 1.00 87.56 158 ALA A N 1
ATOM 1258 C CA . ALA A 1 158 ? 15.421 -9.526 -5.737 1.00 87.56 158 ALA A CA 1
ATOM 1259 C C . ALA A 1 158 ? 16.738 -9.615 -4.940 1.00 87.56 158 ALA A C 1
ATOM 1261 O O . ALA A 1 158 ? 17.607 -8.744 -5.058 1.00 87.56 158 ALA A O 1
ATOM 1262 N N . HIS A 1 159 ? 16.935 -10.690 -4.168 1.00 88.38 159 HIS A N 1
ATOM 1263 C CA . HIS A 1 159 ? 18.213 -10.984 -3.512 1.00 88.38 159 HIS A CA 1
ATOM 1264 C C . HIS A 1 159 ? 19.329 -11.281 -4.516 1.00 88.38 159 HIS A C 1
ATOM 1266 O O . HIS A 1 159 ? 20.428 -10.729 -4.397 1.00 88.38 159 HIS A O 1
ATOM 1272 N N . ALA A 1 160 ? 19.033 -12.109 -5.517 1.00 88.94 160 ALA A N 1
ATOM 1273 C CA . ALA A 1 160 ? 19.971 -12.544 -6.545 1.00 88.94 160 ALA A CA 1
ATOM 1274 C C . ALA A 1 160 ? 20.255 -11.482 -7.624 1.00 88.94 160 ALA A C 1
ATOM 1276 O O . ALA A 1 160 ? 21.020 -11.753 -8.548 1.00 88.94 160 ALA A O 1
ATOM 1277 N N . LYS A 1 161 ? 19.657 -10.283 -7.525 1.00 87.56 161 LYS A N 1
ATOM 1278 C CA . LYS A 1 161 ? 19.683 -9.244 -8.577 1.00 87.56 161 LYS A CA 1
ATOM 1279 C C . LYS A 1 161 ? 19.107 -9.739 -9.915 1.00 87.56 161 LYS A C 1
ATOM 1281 O O . LYS A 1 161 ? 19.473 -9.230 -10.977 1.00 87.56 161 LYS A O 1
ATOM 1286 N N . GLY A 1 162 ? 18.233 -10.740 -9.840 1.00 87.12 162 GLY A N 1
ATOM 1287 C CA . GLY A 1 162 ? 17.475 -11.286 -10.953 1.00 87.12 162 GLY A CA 1
ATOM 1288 C C . GLY A 1 162 ? 16.316 -10.374 -11.372 1.00 87.12 162 GLY A C 1
ATOM 1289 O O . GLY A 1 162 ? 16.227 -9.236 -10.910 1.00 87.12 162 GLY A O 1
ATOM 1290 N N . PRO A 1 163 ? 15.441 -10.854 -12.268 1.00 89.56 163 PRO A N 1
ATOM 1291 C CA . PRO A 1 163 ? 14.327 -10.073 -12.793 1.00 89.56 163 PRO A CA 1
ATOM 1292 C C . PRO A 1 163 ? 13.229 -9.883 -11.738 1.00 89.56 163 PRO A C 1
ATOM 1294 O O . PRO A 1 163 ? 12.512 -10.825 -11.419 1.00 89.56 163 PRO A O 1
ATOM 1297 N N . VAL A 1 164 ? 13.081 -8.659 -11.229 1.00 89.31 164 VAL A N 1
ATOM 1298 C CA . VAL A 1 164 ? 12.026 -8.266 -10.279 1.00 89.31 164 VAL A CA 1
ATOM 1299 C C . VAL A 1 164 ? 10.820 -7.703 -11.032 1.00 89.31 164 VAL A C 1
ATOM 1301 O O . VAL A 1 164 ? 10.970 -6.814 -11.876 1.00 89.31 164 VAL A O 1
ATOM 1304 N N . ASN A 1 165 ? 9.629 -8.224 -10.730 1.00 90.00 165 ASN A N 1
ATOM 1305 C CA . ASN A 1 165 ? 8.350 -7.847 -11.340 1.00 90.00 165 ASN A CA 1
ATOM 1306 C C . ASN A 1 165 ? 7.169 -8.134 -10.382 1.00 90.00 165 ASN A C 1
ATOM 1308 O O . ASN A 1 165 ? 7.380 -8.414 -9.206 1.00 90.00 165 ASN A O 1
ATOM 1312 N N . LYS A 1 166 ? 5.922 -8.062 -10.871 1.00 91.62 166 LYS A N 1
ATOM 1313 C CA . LYS A 1 166 ? 4.681 -8.246 -10.085 1.00 91.62 166 LYS A CA 1
ATOM 1314 C C . LYS A 1 166 ? 4.709 -9.457 -9.116 1.00 91.62 166 LYS A C 1
ATOM 1316 O O . LYS A 1 166 ? 4.352 -9.280 -7.953 1.00 91.62 166 LYS A O 1
ATOM 1321 N N . PRO A 1 167 ? 5.159 -10.666 -9.519 1.00 92.06 167 PRO A N 1
ATOM 1322 C CA . PRO A 1 167 ? 5.389 -11.794 -8.608 1.00 92.06 167 PRO A CA 1
ATOM 1323 C C . PRO A 1 167 ? 6.219 -11.501 -7.350 1.00 92.06 167 PRO A C 1
ATOM 1325 O O . PRO A 1 167 ? 5.934 -12.067 -6.294 1.00 92.06 167 PRO A O 1
ATOM 1328 N N . SER A 1 168 ? 7.215 -10.619 -7.433 1.00 89.88 168 SER A N 1
ATOM 1329 C CA . SER A 1 168 ? 8.057 -10.254 -6.292 1.00 89.88 168 SER A CA 1
ATOM 1330 C C . SER A 1 168 ? 7.257 -9.532 -5.198 1.00 89.88 168 SER A C 1
ATOM 1332 O O . SER A 1 168 ? 7.497 -9.763 -4.010 1.00 89.88 168 SER A O 1
ATOM 1334 N N . ASP A 1 169 ? 6.254 -8.728 -5.567 1.00 88.88 169 ASP A N 1
ATOM 1335 C CA . ASP A 1 169 ? 5.340 -8.088 -4.608 1.00 88.88 169 ASP A CA 1
ATOM 1336 C C . ASP A 1 169 ? 4.469 -9.127 -3.900 1.00 88.88 169 ASP A C 1
ATOM 1338 O O . ASP A 1 169 ? 4.266 -9.051 -2.689 1.00 88.88 169 ASP A O 1
ATOM 1342 N N . ILE A 1 170 ? 3.992 -10.138 -4.636 1.00 91.19 170 ILE A N 1
ATOM 1343 C CA . ILE A 1 170 ? 3.183 -11.231 -4.077 1.00 91.19 170 ILE A CA 1
ATOM 1344 C C . ILE A 1 170 ? 4.001 -12.062 -3.087 1.00 91.19 170 ILE A C 1
ATOM 1346 O O . ILE A 1 170 ? 3.501 -12.408 -2.017 1.00 91.19 170 ILE A O 1
ATOM 1350 N N . PHE A 1 171 ? 5.270 -12.338 -3.400 1.00 89.94 171 PHE A N 1
ATOM 1351 C CA . PHE A 1 171 ? 6.181 -12.983 -2.457 1.00 89.94 171 PHE A CA 1
ATOM 1352 C C . PHE A 1 171 ? 6.345 -12.145 -1.185 1.00 89.94 171 PHE A C 1
ATOM 1354 O O . PHE A 1 171 ? 6.196 -12.655 -0.075 1.00 89.94 171 PHE A O 1
ATOM 1361 N N . SER A 1 172 ? 6.607 -10.846 -1.349 1.00 86.62 172 SER A N 1
ATOM 1362 C CA . SER A 1 172 ? 6.805 -9.918 -0.231 1.00 86.62 172 SER A CA 1
ATOM 1363 C C . SER A 1 172 ? 5.550 -9.829 0.645 1.00 86.62 172 SER A C 1
ATOM 1365 O O . SER A 1 172 ? 5.646 -9.800 1.870 1.00 86.62 172 SER A O 1
ATOM 1367 N N . PHE A 1 173 ? 4.364 -9.863 0.030 1.00 87.12 173 PHE A N 1
ATOM 1368 C CA . PHE A 1 173 ? 3.081 -9.923 0.724 1.00 87.12 173 PHE A CA 1
ATOM 1369 C C . PHE A 1 173 ? 2.885 -11.239 1.494 1.00 87.12 173 PHE A C 1
ATOM 1371 O O . PHE A 1 173 ? 2.433 -11.220 2.637 1.00 87.12 173 PHE A O 1
ATOM 1378 N N . ALA A 1 174 ? 3.265 -12.385 0.924 1.00 87.69 174 ALA A N 1
ATOM 1379 C CA . ALA A 1 174 ? 3.147 -13.684 1.595 1.00 87.69 174 ALA A CA 1
ATOM 1380 C C . ALA A 1 174 ? 3.974 -13.765 2.894 1.00 87.69 174 ALA A C 1
ATOM 1382 O O . ALA A 1 174 ? 3.563 -14.423 3.855 1.00 87.69 174 ALA A O 1
ATOM 1383 N N . LEU A 1 175 ? 5.106 -13.054 2.961 1.00 85.62 175 LEU A N 1
ATOM 1384 C CA . LEU A 1 175 ? 5.883 -12.918 4.196 1.00 85.62 175 LEU A CA 1
ATOM 1385 C C . LEU A 1 175 ? 5.104 -12.183 5.298 1.00 85.62 175 LEU A C 1
ATOM 1387 O O . LEU A 1 175 ? 5.233 -12.537 6.465 1.00 85.62 175 LEU A O 1
ATOM 1391 N N . VAL A 1 176 ? 4.266 -11.202 4.943 1.00 79.88 176 VAL A N 1
ATOM 1392 C CA . VAL A 1 176 ? 3.392 -10.490 5.897 1.00 79.88 176 VAL A CA 1
ATOM 1393 C C . VAL A 1 176 ? 2.389 -11.445 6.519 1.00 79.88 176 VAL A C 1
ATOM 1395 O O . VAL A 1 176 ? 2.229 -11.463 7.733 1.00 79.88 176 VAL A O 1
ATOM 1398 N N . VAL A 1 177 ? 1.758 -12.272 5.684 1.00 79.38 177 VAL A N 1
ATOM 1399 C CA . VAL A 1 177 ? 0.770 -13.266 6.125 1.00 79.38 177 VAL A CA 1
ATOM 1400 C C . VAL A 1 177 ? 1.408 -14.307 7.047 1.00 79.38 177 VAL A C 1
ATOM 1402 O O . VAL A 1 177 ? 0.792 -14.754 8.006 1.00 79.38 177 VAL A O 1
ATOM 1405 N N . SER A 1 178 ? 2.662 -14.674 6.783 1.00 75.56 178 SER A N 1
ATOM 1406 C CA . SER A 1 178 ? 3.366 -15.709 7.547 1.00 75.56 178 SER A CA 1
ATOM 1407 C C . SER A 1 178 ? 3.791 -15.248 8.949 1.00 75.56 178 SER A C 1
ATOM 1409 O O . SER A 1 178 ? 4.000 -16.084 9.824 1.00 75.56 178 SER A O 1
ATOM 1411 N N . LEU A 1 179 ? 3.908 -13.938 9.185 1.00 67.06 179 LEU A N 1
ATOM 1412 C CA . LEU A 1 179 ? 4.236 -13.381 10.505 1.00 67.06 179 LEU A CA 1
ATOM 1413 C C . LEU A 1 179 ? 3.041 -13.317 11.461 1.00 67.06 179 LEU A C 1
ATOM 1415 O O . LEU A 1 179 ? 3.252 -13.176 12.657 1.00 67.06 179 LEU A O 1
ATOM 1419 N N . ASP A 1 180 ? 1.821 -13.452 10.946 1.00 52.88 180 ASP A N 1
ATOM 1420 C CA . ASP A 1 180 ? 0.578 -13.540 11.729 1.00 52.88 180 ASP A CA 1
ATOM 1421 C C . ASP A 1 180 ? 0.332 -14.963 12.280 1.00 52.88 180 ASP A C 1
ATOM 1423 O O . ASP A 1 180 ? -0.649 -15.229 12.962 1.00 52.88 180 ASP A O 1
ATOM 1427 N N . SER A 1 181 ? 1.206 -15.922 11.947 1.00 47.53 181 SER A N 1
ATOM 1428 C CA . SER A 1 181 ? 1.043 -17.346 12.285 1.00 47.53 181 SER A CA 1
ATOM 1429 C C . SER A 1 181 ? 1.922 -17.828 13.453 1.00 47.53 181 SER A C 1
ATOM 1431 O O . SER A 1 181 ? 2.060 -19.041 13.626 1.00 47.53 181 SER A O 1
ATOM 1433 N N . TYR A 1 182 ? 2.523 -16.917 14.231 1.00 39.97 182 TYR A N 1
ATOM 1434 C CA . TYR A 1 182 ? 3.406 -17.231 15.366 1.00 39.97 182 TYR A CA 1
ATOM 1435 C C . TYR A 1 182 ? 3.018 -16.504 16.650 1.00 39.97 182 TYR A C 1
ATOM 1437 O O . TYR A 1 182 ? 2.795 -15.277 16.585 1.00 39.97 182 TYR A O 1
#

Sequence (182 aa):
MSTAHVDSREYIGESGRNYKIERVLQEETLPPRWVGLARLRGSAYHVRLCQDTIPKKSMFVFEYLADHVLHLVQKDLPLETTKRILKDALRGIAELHDQDIVNTGRPTIFFVDWQAQKDGILIERVQLGDLEDSADIPPGSAIIGKQAGNPVWRSPEAHAKGPVNKPSDIFSFALVVSLDSY